Protein AF-A0A352UHS9-F1 (afdb_monomer_lite)

Foldseek 3Di:
DAADDDDADDQVPDDPQKDQDDADPPPRTGQKMDGNPDRDIDGRHDD

Structure (mmCIF, N/CA/C/O backbone):
data_AF-A0A352UHS9-F1
#
_entry.id   AF-A0A352UHS9-F1
#
loop_
_atom_site.group_PDB
_atom_site.id
_atom_site.type_symbol
_atom_site.label_atom_id
_atom_site.label_alt_id
_atom_site.label_comp_id
_atom_site.label_asym_id
_atom_site.label_entity_id
_atom_site.label_seq_id
_atom_site.pdbx_PDB_ins_code
_atom_site.Cartn_x
_atom_site.Cartn_y
_atom_site.Cartn_z
_atom_site.occupancy
_atom_site.B_iso_or_equiv
_atom_site.auth_seq_id
_atom_site.auth_comp_id
_atom_site.auth_asym_id
_atom_site.auth_atom_id
_atom_site.pdbx_PDB_model_num
ATOM 1 N N . THR A 1 1 ? 7.780 8.557 -7.875 1.00 80.06 1 THR A N 1
ATOM 2 C CA . THR A 1 1 ? 8.315 8.467 -6.502 1.00 80.06 1 THR A CA 1
ATOM 3 C C . THR A 1 1 ? 9.791 8.109 -6.573 1.00 80.06 1 THR A C 1
ATOM 5 O O . THR A 1 1 ? 10.221 7.646 -7.627 1.00 80.06 1 THR A O 1
ATOM 8 N N . ALA A 1 2 ? 10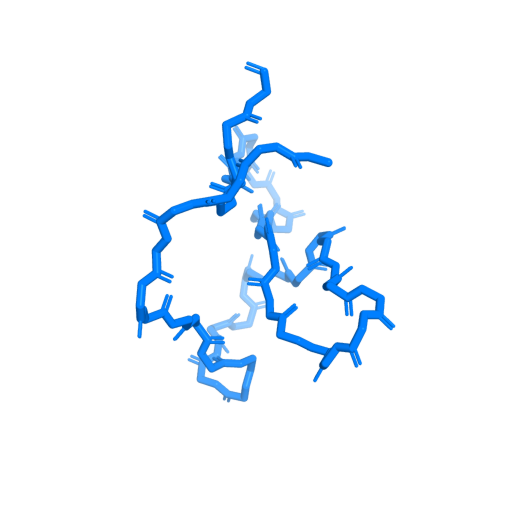.575 8.351 -5.516 1.00 96.56 2 ALA A N 1
ATOM 9 C CA . ALA A 1 2 ? 11.937 7.819 -5.412 1.00 96.56 2 ALA A CA 1
ATOM 10 C C . ALA A 1 2 ? 11.903 6.512 -4.606 1.00 96.56 2 ALA A C 1
ATOM 12 O O . ALA A 1 2 ? 11.380 6.490 -3.494 1.00 96.56 2 ALA A O 1
ATOM 13 N N . GLN A 1 3 ? 12.436 5.434 -5.180 1.00 98.00 3 GLN A N 1
ATOM 14 C CA . GLN A 1 3 ? 12.350 4.07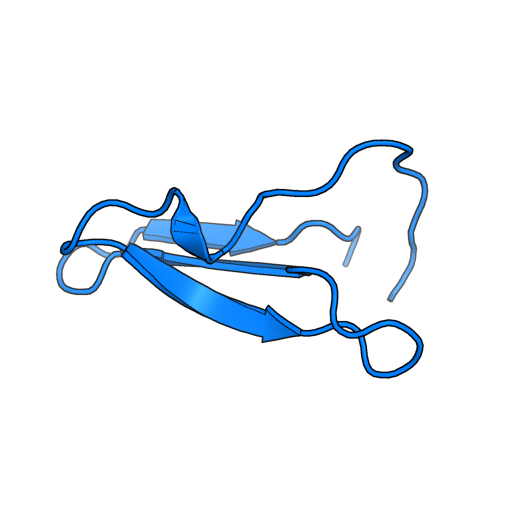5 -4.639 1.00 98.00 3 GLN A CA 1
ATOM 15 C C . GLN A 1 3 ? 13.749 3.483 -4.490 1.00 98.00 3 GLN A C 1
ATOM 17 O O . GLN A 1 3 ? 14.551 3.567 -5.419 1.00 98.00 3 GLN A O 1
ATOM 22 N N . ASN A 1 4 ? 14.036 2.872 -3.342 1.00 97.88 4 ASN A N 1
ATOM 23 C CA . ASN A 1 4 ? 15.247 2.078 -3.136 1.00 97.88 4 ASN A CA 1
ATOM 24 C C . ASN A 1 4 ? 15.018 1.038 -2.027 1.00 97.88 4 ASN A C 1
ATOM 26 O O . ASN A 1 4 ? 15.563 1.142 -0.929 1.00 97.88 4 ASN A O 1
ATOM 30 N N . HIS A 1 5 ? 14.151 0.064 -2.300 1.00 97.62 5 HIS A N 1
ATOM 31 C CA . HIS A 1 5 ? 13.859 -1.059 -1.410 1.00 97.62 5 HIS A CA 1
ATOM 32 C C . HIS A 1 5 ? 13.866 -2.372 -2.206 1.00 97.62 5 HIS A C 1
ATOM 34 O O . H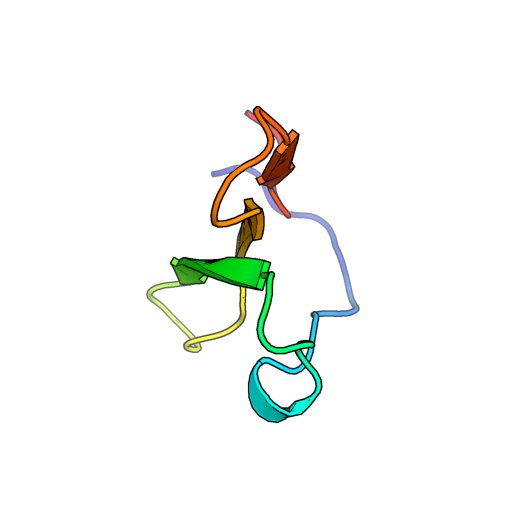IS A 1 5 ? 13.623 -2.377 -3.410 1.00 97.62 5 HIS A O 1
ATOM 40 N N . GLY A 1 6 ? 14.184 -3.481 -1.531 1.00 97.81 6 GLY A N 1
ATOM 41 C CA . GLY A 1 6 ? 14.242 -4.825 -2.131 1.00 97.81 6 GLY A CA 1
ATOM 42 C C . GLY A 1 6 ? 13.218 -5.817 -1.572 1.00 97.81 6 GLY A C 1
ATOM 43 O O . GLY A 1 6 ? 13.187 -6.965 -1.999 1.00 97.81 6 GLY A O 1
ATOM 44 N N . TYR A 1 7 ? 12.397 -5.382 -0.614 1.00 98.38 7 TYR A N 1
ATOM 45 C CA . TYR A 1 7 ? 11.288 -6.145 -0.039 1.00 98.38 7 TYR A CA 1
ATOM 46 C C . TYR A 1 7 ? 9.996 -5.350 -0.223 1.00 98.38 7 TYR A C 1
ATOM 48 O O . TYR A 1 7 ? 10.039 -4.120 -0.237 1.00 98.38 7 TYR A O 1
ATOM 56 N N . ALA A 1 8 ? 8.869 -6.043 -0.339 1.00 98.38 8 ALA A N 1
ATOM 57 C CA . ALA A 1 8 ? 7.538 -5.452 -0.434 1.00 98.38 8 ALA A CA 1
ATOM 58 C C . ALA A 1 8 ? 6.581 -6.174 0.523 1.00 98.38 8 ALA A C 1
ATOM 60 O O . ALA A 1 8 ? 6.816 -7.324 0.899 1.00 98.38 8 ALA A O 1
ATOM 61 N N . VAL A 1 9 ? 5.511 -5.486 0.921 1.00 98.44 9 VAL A N 1
ATOM 62 C CA . VAL A 1 9 ? 4.443 -6.073 1.739 1.00 98.44 9 VAL A CA 1
ATOM 63 C C . VAL A 1 9 ? 3.542 -6.934 0.856 1.00 98.44 9 VAL A C 1
ATOM 65 O O . VAL A 1 9 ? 3.126 -6.497 -0.216 1.00 98.44 9 VAL A O 1
ATOM 68 N N . ASP A 1 10 ? 3.214 -8.135 1.330 1.00 98.44 10 ASP A N 1
ATOM 69 C CA . ASP A 1 10 ? 2.20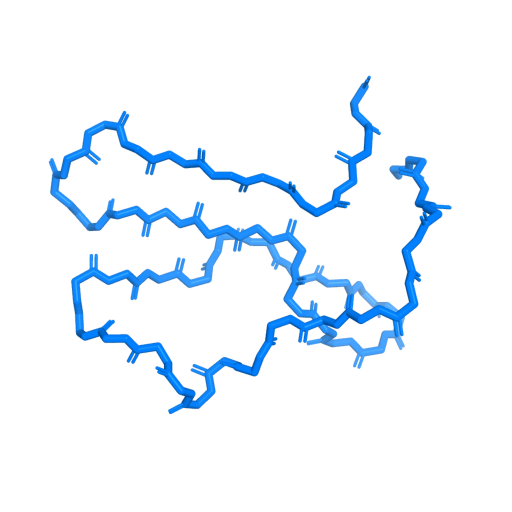1 -8.994 0.717 1.00 98.44 10 ASP A CA 1
ATOM 70 C C . ASP A 1 10 ? 0.794 -8.510 1.107 1.00 98.44 10 ASP A C 1
ATOM 72 O O . ASP A 1 10 ? 0.435 -8.505 2.289 1.00 98.44 10 ASP A O 1
ATOM 76 N N . ALA A 1 11 ? 0.002 -8.095 0.116 1.00 97.75 11 ALA A N 1
ATOM 77 C CA . ALA A 1 11 ? -1.348 -7.575 0.321 1.00 97.75 11 ALA A CA 1
ATOM 78 C C . ALA A 1 11 ? -2.299 -8.612 0.944 1.00 97.75 11 ALA A C 1
ATOM 80 O O . ALA A 1 11 ? -3.164 -8.236 1.738 1.00 97.75 11 ALA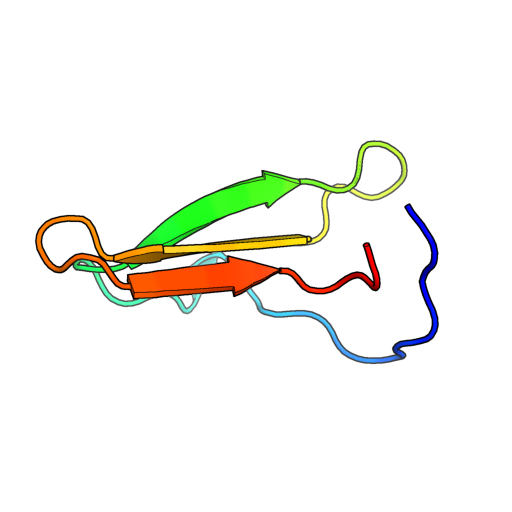 A O 1
ATOM 81 N N . ASP A 1 12 ? -2.107 -9.900 0.646 1.00 97.69 12 ASP A N 1
ATOM 82 C CA . ASP A 1 12 ? -2.974 -10.977 1.142 1.00 97.69 12 ASP A CA 1
ATOM 83 C C . ASP A 1 12 ? -2.714 -11.296 2.623 1.00 97.69 12 ASP A C 1
ATOM 85 O O . ASP A 1 12 ? -3.520 -11.952 3.285 1.00 97.69 12 ASP A O 1
ATOM 89 N N . SER A 1 13 ? -1.606 -10.790 3.172 1.00 98.12 13 SER A N 1
ATOM 90 C CA . SER A 1 13 ? -1.235 -10.957 4.579 1.00 98.12 13 SER A CA 1
ATOM 91 C C . SER A 1 13 ? -1.797 -9.870 5.505 1.00 98.12 13 SER A C 1
ATOM 93 O O . SER A 1 13 ? -1.582 -9.923 6.720 1.00 98.12 13 SER A O 1
ATOM 95 N N . LEU A 1 14 ? -2.492 -8.863 4.959 1.00 98.12 14 LEU A N 1
ATOM 96 C CA . LEU A 1 14 ? -2.934 -7.709 5.737 1.00 98.12 14 LEU A CA 1
ATOM 97 C C . LEU A 1 14 ? -4.059 -8.069 6.725 1.00 98.12 14 LEU A C 1
ATOM 99 O O . LEU A 1 14 ? -5.024 -8.746 6.360 1.00 98.12 14 LEU A O 1
ATOM 103 N N . PRO A 1 15 ? -3.992 -7.572 7.974 1.00 97.94 15 PRO A N 1
ATOM 104 C CA . PRO A 1 15 ? -5.101 -7.689 8.908 1.00 97.94 15 PRO A CA 1
ATOM 105 C C . PRO A 1 15 ? -6.291 -6.836 8.441 1.00 97.94 15 PRO A C 1
ATOM 107 O O . PRO A 1 15 ? -6.146 -5.865 7.698 1.00 97.94 15 PRO A O 1
ATOM 110 N N . SER A 1 16 ? -7.495 -7.176 8.901 1.00 98.12 16 SER A N 1
ATOM 111 C CA . SER A 1 16 ? -8.745 -6.567 8.419 1.00 98.12 16 SER A CA 1
ATOM 112 C C . SER A 1 16 ? -8.866 -5.056 8.658 1.00 98.12 16 SER A C 1
ATOM 114 O O . SER A 1 16 ? -9.679 -4.392 8.015 1.00 98.12 16 SER A O 1
ATOM 116 N N . ASP A 1 17 ? -8.106 -4.513 9.604 1.00 98.44 17 ASP A N 1
ATOM 117 C CA . ASP A 1 17 ? -8.101 -3.106 10.009 1.00 98.44 17 ASP A CA 1
ATOM 118 C C . ASP A 1 17 ? -7.135 -2.224 9.198 1.00 98.44 17 ASP A C 1
ATOM 120 O O . ASP A 1 17 ? -7.161 -0.995 9.348 1.00 98.44 17 ASP A O 1
ATOM 124 N N . VAL A 1 18 ? -6.356 -2.816 8.288 1.00 98.62 18 VAL A N 1
ATOM 125 C CA . VAL A 1 18 ? -5.434 -2.130 7.374 1.00 98.62 18 VAL A CA 1
ATOM 126 C C . VAL A 1 18 ? -5.889 -2.319 5.926 1.00 98.62 18 VAL A C 1
ATOM 128 O O . VAL A 1 18 ? -6.437 -3.351 5.546 1.00 98.62 18 VAL A O 1
ATOM 131 N N . GLU A 1 19 ? -5.687 -1.297 5.099 1.00 98.50 19 GLU A N 1
ATOM 132 C CA . GLU A 1 19 ? -5.942 -1.353 3.661 1.00 98.50 19 GLU A CA 1
ATOM 133 C C . GLU A 1 19 ? -4.767 -0.791 2.860 1.00 98.50 19 GLU A C 1
ATOM 135 O O . GLU A 1 19 ? -4.025 0.078 3.330 1.00 98.50 19 GLU A O 1
ATOM 140 N N . VAL A 1 20 ? -4.610 -1.289 1.633 1.00 98.69 20 VAL A N 1
ATOM 141 C CA . VAL A 1 20 ? -3.636 -0.753 0.683 1.00 98.69 20 VAL A CA 1
ATOM 142 C C . VAL A 1 20 ? -4.090 0.629 0.225 1.00 98.69 20 VAL A C 1
ATOM 144 O O . VAL A 1 20 ? -5.226 0.803 -0.214 1.00 98.69 20 VAL A O 1
ATOM 147 N N . SER A 1 21 ? -3.198 1.613 0.328 1.00 98.56 21 SER A N 1
ATOM 148 C CA . SER A 1 21 ? -3.469 2.998 -0.070 1.00 98.56 21 SER A CA 1
ATOM 149 C C . SER A 1 21 ? -2.803 3.384 -1.390 1.00 98.56 21 SER A C 1
ATOM 151 O O . SER A 1 21 ? -3.319 4.248 -2.094 1.00 98.56 21 SER A O 1
ATOM 153 N N . HIS A 1 22 ? -1.682 2.745 -1.739 1.00 98.50 22 HIS A N 1
ATOM 154 C CA . HIS A 1 22 ? -0.941 2.997 -2.973 1.00 98.50 22 HIS A CA 1
ATOM 155 C C . HIS A 1 22 ? -0.454 1.680 -3.575 1.00 98.50 22 HIS A C 1
ATOM 157 O O . HIS A 1 22 ? -0.049 0.770 -2.852 1.00 98.50 22 HIS A O 1
ATOM 163 N N . ILE A 1 23 ? -0.467 1.611 -4.903 1.00 98.50 23 ILE A N 1
ATOM 164 C CA . ILE A 1 23 ? 0.008 0.475 -5.693 1.00 98.50 23 ILE A CA 1
ATOM 165 C C . ILE A 1 23 ? 1.031 0.982 -6.705 1.00 98.50 23 ILE A C 1
ATOM 167 O O . ILE A 1 23 ? 0.830 2.032 -7.328 1.00 98.50 23 ILE A O 1
ATOM 171 N N . ASN A 1 24 ? 2.111 0.227 -6.885 1.00 98.44 24 ASN A N 1
ATOM 172 C CA . ASN A 1 24 ? 3.077 0.469 -7.942 1.00 98.44 24 ASN A CA 1
ATOM 173 C C . ASN A 1 24 ? 2.443 0.167 -9.308 1.00 98.44 24 ASN A C 1
ATOM 175 O O . ASN A 1 24 ? 1.939 -0.928 -9.542 1.00 98.44 24 ASN A O 1
ATOM 179 N N . LEU A 1 25 ? 2.482 1.126 -10.234 1.00 98.38 25 LEU A N 1
ATOM 180 C CA . LEU A 1 25 ? 1.852 0.968 -11.550 1.00 98.38 25 LEU A CA 1
ATOM 181 C C . LEU A 1 25 ? 2.589 -0.004 -12.483 1.00 98.38 25 LEU A C 1
ATOM 183 O O . LEU A 1 25 ? 1.985 -0.477 -13.442 1.00 98.38 25 LEU A O 1
ATOM 187 N N . ASN A 1 26 ? 3.873 -0.276 -12.241 1.00 98.19 26 ASN A N 1
ATOM 188 C CA . ASN A 1 26 ? 4.670 -1.130 -13.119 1.00 98.19 26 ASN A CA 1
ATOM 189 C C . ASN A 1 26 ? 4.501 -2.616 -12.791 1.00 98.19 26 ASN A C 1
ATOM 191 O O . ASN A 1 26 ? 4.458 -3.432 -13.708 1.00 98.19 26 ASN A O 1
ATOM 195 N N . ASP A 1 27 ? 4.430 -2.968 -11.505 1.00 98.06 27 ASP A N 1
ATOM 196 C CA . ASP A 1 27 ? 4.459 -4.365 -11.050 1.00 98.06 27 ASP A CA 1
ATOM 197 C C . ASP A 1 27 ? 3.336 -4.747 -10.070 1.00 98.06 27 ASP A C 1
ATOM 199 O O . ASP A 1 27 ? 3.200 -5.919 -9.727 1.00 98.06 27 ASP A O 1
ATOM 203 N N . GLY A 1 28 ? 2.498 -3.795 -9.650 1.00 98.12 28 GLY A N 1
ATOM 204 C CA . GLY A 1 28 ? 1.366 -4.054 -8.761 1.00 98.12 28 GLY A CA 1
ATOM 205 C C . GLY A 1 28 ? 1.732 -4.242 -7.286 1.00 98.12 28 GLY A C 1
ATOM 206 O O . GLY A 1 28 ? 0.850 -4.578 -6.495 1.00 98.12 28 GLY A O 1
ATOM 207 N N . THR A 1 29 ? 2.990 -4.030 -6.890 1.00 98.62 29 THR A N 1
ATOM 208 C CA . THR A 1 29 ? 3.407 -4.154 -5.485 1.00 98.62 29 THR A CA 1
ATOM 209 C C . THR A 1 29 ? 2.797 -3.065 -4.596 1.00 98.62 29 THR A C 1
ATOM 211 O O . THR A 1 29 ? 2.420 -1.981 -5.053 1.00 98.62 29 THR A O 1
ATOM 214 N N . VAL A 1 30 ? 2.663 -3.367 -3.300 1.00 98.75 30 VAL A N 1
ATOM 215 C CA . VAL A 1 30 ? 2.124 -2.436 -2.300 1.00 98.75 30 VAL A CA 1
ATOM 216 C C . VAL A 1 30 ? 3.108 -1.294 -2.060 1.00 98.75 30 VAL A C 1
ATOM 218 O O . VAL A 1 30 ? 4.245 -1.521 -1.655 1.00 98.75 30 VAL A O 1
ATOM 221 N N . GLU A 1 31 ? 2.637 -0.059 -2.236 1.00 98.69 31 GLU A N 1
ATOM 222 C CA . GLU A 1 31 ? 3.443 1.164 -2.090 1.00 98.69 31 GLU A CA 1
ATOM 223 C C . GLU A 1 31 ? 3.009 2.046 -0.913 1.00 98.69 31 GLU A C 1
ATOM 225 O O . GLU A 1 31 ? 3.610 3.082 -0.623 1.00 98.69 31 GLU A O 1
ATOM 230 N N . GLY A 1 32 ? 1.945 1.656 -0.217 1.00 98.62 32 GLY A N 1
ATOM 231 C CA . GLY A 1 32 ? 1.457 2.377 0.945 1.00 98.62 32 GLY A CA 1
ATOM 232 C C . GLY A 1 32 ? 0.298 1.664 1.616 1.00 98.62 32 GLY A C 1
ATOM 233 O O . GLY A 1 32 ? -0.477 0.953 0.973 1.00 98.62 32 GLY A O 1
ATOM 234 N N . LEU A 1 33 ? 0.169 1.896 2.918 1.00 98.88 33 LEU A N 1
ATOM 235 C CA . LEU A 1 33 ? -0.880 1.332 3.761 1.00 98.88 33 LEU A CA 1
ATOM 236 C C . LEU A 1 33 ? -1.594 2.446 4.526 1.00 98.88 33 LEU A C 1
ATOM 238 O O . LEU A 1 33 ? -1.022 3.510 4.789 1.00 98.88 33 LEU A O 1
ATOM 242 N N . ARG A 1 34 ? -2.847 2.198 4.904 1.00 98.75 34 ARG A N 1
ATOM 243 C CA . ARG A 1 34 ? -3.616 3.056 5.811 1.00 98.75 34 ARG A CA 1
ATOM 244 C C . ARG A 1 34 ? -4.417 2.201 6.784 1.00 98.75 34 ARG A C 1
ATOM 246 O O . ARG A 1 34 ? -5.023 1.211 6.384 1.00 98.75 34 ARG A O 1
ATOM 253 N N . HIS A 1 35 ? -4.461 2.599 8.051 1.00 98.75 35 HIS A N 1
ATOM 254 C CA . HIS A 1 35 ? -5.422 2.020 8.986 1.00 98.75 35 HIS A CA 1
ATOM 255 C C . HIS A 1 35 ? -6.827 2.551 8.667 1.00 98.75 35 HIS A C 1
ATOM 257 O O . HIS A 1 35 ? -7.017 3.740 8.418 1.00 98.75 35 HIS A O 1
ATOM 263 N N . ARG A 1 36 ? -7.841 1.685 8.711 1.00 98.31 36 ARG A N 1
ATOM 264 C CA . ARG A 1 36 ? -9.233 2.041 8.377 1.00 98.31 36 ARG A CA 1
ATOM 265 C C . ARG A 1 36 ? -9.889 3.085 9.293 1.00 98.31 36 ARG A C 1
ATOM 267 O O . ARG A 1 36 ? -10.834 3.738 8.867 1.00 98.31 36 ARG A O 1
ATOM 274 N N . SER A 1 37 ? -9.414 3.230 10.530 1.00 98.44 37 SER A N 1
ATOM 275 C CA . SER A 1 37 ? -10.096 3.997 11.586 1.00 98.44 37 SER A CA 1
ATOM 276 C C . SER A 1 37 ? -9.161 4.945 12.328 1.00 98.44 37 SER A C 1
ATOM 278 O O . SER A 1 37 ? -9.563 6.048 12.688 1.00 98.44 37 SER A O 1
ATOM 280 N N . LEU A 1 38 ? -7.918 4.524 12.580 1.00 98.69 38 LEU A N 1
ATOM 281 C CA . LEU A 1 38 ? -6.912 5.364 13.223 1.00 98.69 38 LEU A CA 1
ATOM 282 C C . LEU A 1 38 ? -6.206 6.250 12.183 1.00 98.69 38 LEU A C 1
ATOM 284 O O . LEU A 1 38 ? -6.066 5.835 11.031 1.00 98.69 38 LEU A O 1
ATOM 288 N N . PRO A 1 39 ? -5.706 7.441 12.563 1.00 98.38 39 PRO A N 1
ATOM 289 C CA . PRO A 1 39 ? -4.978 8.337 11.663 1.00 98.38 39 PRO A CA 1
ATOM 290 C C . PRO A 1 39 ? -3.532 7.854 11.442 1.00 98.38 39 PRO A C 1
ATOM 292 O O . PRO A 1 39 ? -2.571 8.537 11.788 1.00 98.38 39 PRO A O 1
ATOM 295 N N . ILE A 1 40 ? -3.379 6.644 10.904 1.00 98.62 40 ILE A N 1
ATOM 296 C CA . ILE A 1 40 ? -2.093 5.977 10.682 1.00 98.62 40 ILE A CA 1
ATOM 297 C C . ILE A 1 40 ? -1.967 5.654 9.196 1.00 98.62 40 ILE A C 1
ATOM 299 O O . ILE A 1 40 ? -2.847 5.018 8.610 1.00 98.62 40 ILE A O 1
ATOM 303 N N . MET A 1 41 ? -0.852 6.066 8.598 1.00 98.44 41 MET A N 1
ATOM 304 C CA . MET A 1 41 ? -0.491 5.723 7.227 1.00 98.44 41 MET A CA 1
ATOM 305 C C . MET A 1 41 ? 1.014 5.519 7.088 1.00 98.44 41 MET A C 1
ATOM 307 O O . MET A 1 41 ? 1.800 6.042 7.880 1.00 98.44 41 MET A O 1
ATOM 311 N N . SER A 1 42 ? 1.399 4.794 6.046 1.00 98.44 42 SER A N 1
ATOM 312 C CA . SER A 1 42 ? 2.786 4.641 5.619 1.00 98.44 42 SER A CA 1
ATOM 313 C C . SER A 1 42 ? 2.885 4.679 4.096 1.00 98.44 42 SER A C 1
ATOM 315 O O . SER A 1 42 ? 1.904 4.451 3.383 1.00 98.44 42 SER A O 1
ATOM 317 N N . ILE A 1 43 ? 4.090 4.968 3.613 1.00 98.56 43 ILE A N 1
ATOM 318 C CA . ILE A 1 43 ? 4.481 4.897 2.206 1.00 98.56 43 ILE A CA 1
ATOM 319 C C . ILE A 1 43 ? 5.757 4.063 2.101 1.00 98.56 43 ILE A C 1
ATOM 321 O O . ILE A 1 43 ? 6.568 4.048 3.028 1.00 98.56 43 ILE A O 1
ATOM 325 N N . GLN A 1 44 ? 5.917 3.364 0.984 1.00 98.56 44 GLN A N 1
ATOM 326 C CA . GLN A 1 44 ? 7.084 2.530 0.692 1.00 98.56 44 GLN A CA 1
ATOM 327 C C . GLN A 1 44 ? 8.199 3.319 -0.019 1.00 98.56 44 GLN A C 1
ATOM 329 O O . GLN A 1 44 ? 9.363 2.913 -0.001 1.00 98.56 44 GLN A O 1
ATOM 334 N N . TYR A 1 45 ? 7.850 4.479 -0.574 1.00 98.00 45 TYR A N 1
ATOM 335 C CA . TYR A 1 45 ? 8.759 5.394 -1.246 1.00 98.00 45 TYR A CA 1
ATOM 336 C C . TYR A 1 45 ? 9.246 6.545 -0.377 1.00 98.00 45 TYR A C 1
ATOM 338 O O . TYR A 1 45 ? 8.672 6.882 0.657 1.00 98.00 45 TYR A O 1
ATOM 346 N N . HIS A 1 46 ? 10.267 7.230 -0.885 1.00 96.81 46 HIS A N 1
ATOM 347 C CA . HIS A 1 46 ? 10.652 8.553 -0.420 1.00 96.81 46 HIS A CA 1
ATOM 348 C C . HIS A 1 46 ? 9.894 9.632 -1.205 1.00 96.81 46 HIS A C 1
ATOM 350 O O . HIS A 1 46 ? 9.896 9.634 -2.445 1.00 96.81 46 HIS A O 1
ATOM 356 N N . SER A 1 47 ? 9.218 10.512 -0.458 1.00 87.44 47 SER A N 1
ATOM 357 C C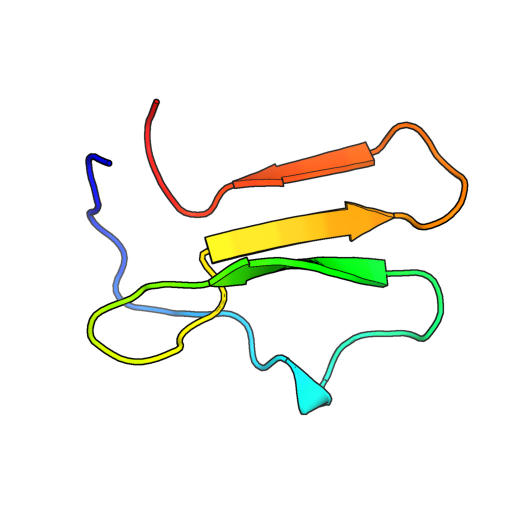A . SER A 1 47 ? 8.569 11.728 -0.963 1.00 87.44 47 SER A CA 1
ATOM 358 C C . SER A 1 47 ? 9.517 12.919 -0.970 1.00 87.44 47 SER A C 1
ATOM 360 O O . SER A 1 47 ? 10.471 12.927 -0.163 1.00 87.44 47 SER A O 1
#

Sequence (47 aa):
TAQNHGYAVDADSLPSDVEVSHINLNDGTVEGLRHRSLPIMSIQYHS

pLDDT: mean 97.66, std 3.06, range [80.06, 98.88]

Secondary structure (DSSP, 8-state):
-B---S----GGG--TTEEEEEE-TTT--EEEEEESSSS-EEESSB-

Radius of gyration: 10.77 Å; chains: 1; bounding box: 25×23×26 Å